Protein AF-A0AAJ2VW97-F1 (afdb_monomer)

Organism: NCBI:txid3095028

Sequence (67 aa):
MSTQKKQCIRLKLNDKIVIEEIAKMTEQHRCQILSEESRYLVMDAISNPPAPNIRLKRAARRLRSME

InterPro domains:
  IPR014795 Antitoxin TacA 1-like [PF08681] (23-64)

Solvent-accessible surface area (backbone atoms only — not comparable to full-atom values): 4066 Å² total; per-residue (Å²): 137,61,72,65,61,59,52,54,52,51,51,56,50,51,52,51,52,52,51,52,50,51,50,51,51,52,46,61,73,73,50,81,85,66,53,73,69,57,46,48,55,52,53,47,41,67,76,56,65,76,80,82,49,74,69,56,55,51,50,54,53,57,53,67,74,72,114

Secondary structure (DSSP, 8-state):
--HHHHHHHHHHHHHHHHHHHHHHHHHHHH-----HHHHHHHHHHHHSPPPPPHHHHHHHHHHHTT-

Foldseek 3Di:
DDPVVVVVVVVVVVVVVVVVVVVVVVCPVVDDDDDPVRVVVVVCCVVVPDDDDPVRVVVVVVVVVVD

Structure (mmCIF, N/CA/C/O backbone):
data_AF-A0AAJ2VW97-F1
#
_entry.id   AF-A0AAJ2VW97-F1
#
loop_
_atom_site.group_PDB
_atom_site.id
_atom_site.type_symbol
_atom_site.label_atom_id
_atom_site.label_alt_id
_atom_site.label_comp_id
_atom_site.label_asym_id
_atom_site.label_entity_id
_atom_site.label_seq_id
_atom_site.pdbx_PDB_ins_code
_ato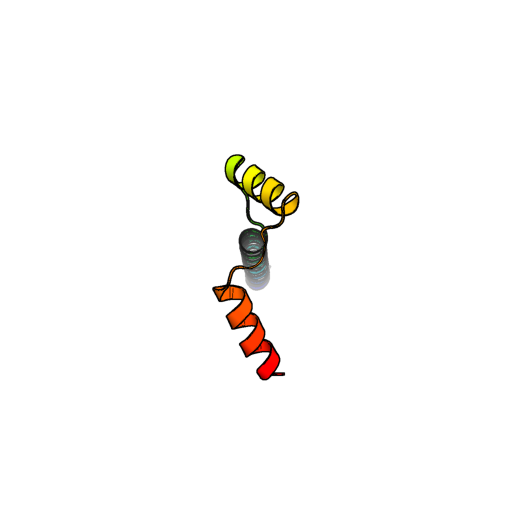m_site.Cartn_x
_atom_site.Cartn_y
_atom_site.Cartn_z
_atom_site.occupancy
_atom_site.B_iso_or_equiv
_atom_site.auth_seq_id
_atom_site.auth_comp_id
_atom_site.auth_asym_id
_atom_site.auth_atom_id
_atom_site.pdbx_PDB_model_num
ATOM 1 N N . MET A 1 1 ? -40.692 2.423 39.190 1.00 54.19 1 MET A N 1
ATOM 2 C CA . MET A 1 1 ? -39.932 2.764 37.960 1.00 54.19 1 MET A CA 1
ATOM 3 C C . MET A 1 1 ? -38.821 1.735 37.779 1.00 54.19 1 MET A C 1
ATOM 5 O O . MET A 1 1 ? -37.889 1.716 38.572 1.00 54.19 1 MET A O 1
ATOM 9 N N . SER A 1 2 ? -39.028 0.794 36.849 1.00 63.41 2 SER A N 1
ATOM 10 C CA . SER A 1 2 ? -38.485 -0.572 36.891 1.00 63.41 2 SER A CA 1
ATOM 11 C C . SER A 1 2 ? -36.981 -0.687 36.617 1.00 63.41 2 SER A C 1
ATOM 13 O O . SER A 1 2 ? -36.401 0.056 35.823 1.00 63.41 2 SER A O 1
ATOM 15 N N . THR A 1 3 ? -36.362 -1.679 37.259 1.00 76.19 3 THR A N 1
ATOM 16 C CA . THR A 1 3 ? -34.985 -2.152 37.029 1.00 76.19 3 THR A CA 1
ATOM 17 C C . THR A 1 3 ? -34.691 -2.411 35.547 1.00 76.19 3 THR A C 1
ATOM 19 O O . THR A 1 3 ? -33.584 -2.145 35.086 1.00 76.19 3 THR A O 1
ATOM 22 N N . GLN A 1 4 ? -35.709 -2.791 34.772 1.00 78.50 4 GLN A N 1
ATOM 23 C CA . GLN A 1 4 ? -35.628 -2.994 33.323 1.00 78.50 4 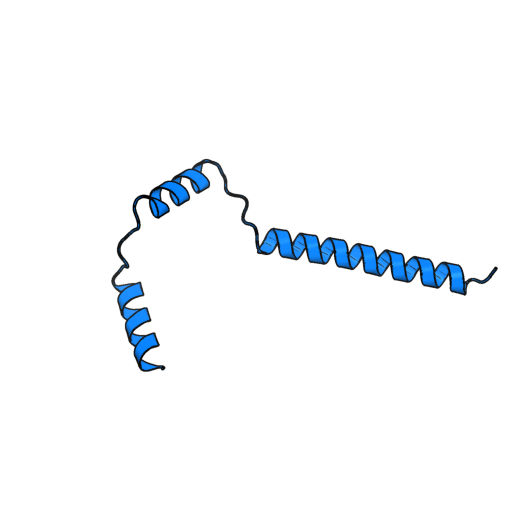GLN A CA 1
ATOM 24 C C . GLN A 1 4 ? -35.250 -1.718 32.555 1.00 78.50 4 GLN A C 1
ATOM 26 O O . GLN A 1 4 ? -34.428 -1.780 31.642 1.00 78.50 4 GLN A O 1
ATOM 31 N N . LYS A 1 5 ? -35.777 -0.540 32.936 1.00 79.50 5 LYS A N 1
ATOM 32 C CA . LYS A 1 5 ? -35.388 0.729 32.286 1.00 79.50 5 LYS A CA 1
ATOM 33 C C . LYS A 1 5 ? -33.909 1.046 32.523 1.00 79.50 5 LYS A C 1
ATOM 35 O O . LYS A 1 5 ? -33.219 1.452 31.592 1.00 79.50 5 LYS A O 1
ATOM 40 N N . LYS A 1 6 ? -33.401 0.803 33.738 1.00 78.19 6 LYS A N 1
ATOM 41 C CA . LYS A 1 6 ? -31.974 0.984 34.069 1.00 78.19 6 LYS A CA 1
ATOM 42 C C . LYS A 1 6 ? -31.079 -0.001 33.303 1.00 78.19 6 LYS A C 1
ATOM 44 O O . LYS A 1 6 ? -29.994 0.379 32.872 1.00 78.19 6 LYS A O 1
ATOM 49 N N . GLN A 1 7 ? -31.535 -1.238 33.109 1.00 78.31 7 GLN A N 1
ATOM 50 C CA . GLN A 1 7 ? -30.805 -2.269 32.366 1.00 78.31 7 GLN A CA 1
ATOM 51 C C . GLN A 1 7 ? -30.736 -1.968 30.860 1.00 78.31 7 GLN A C 1
ATOM 53 O O . GLN A 1 7 ? -29.663 -2.075 30.274 1.00 78.31 7 GLN A O 1
ATOM 58 N N . CYS A 1 8 ? -31.833 -1.500 30.252 1.00 71.62 8 CYS A N 1
ATOM 59 C CA . CYS A 1 8 ? -31.872 -1.110 28.836 1.00 71.62 8 CYS A CA 1
ATOM 60 C C . CYS A 1 8 ? -30.937 0.073 28.521 1.00 71.62 8 CYS A C 1
ATOM 62 O O . CYS A 1 8 ? -30.213 0.040 27.530 1.00 71.62 8 CYS A O 1
ATOM 64 N N . ILE A 1 9 ? -30.889 1.092 29.388 1.00 79.12 9 ILE A N 1
ATOM 65 C CA . ILE A 1 9 ? -29.974 2.235 29.216 1.00 79.12 9 ILE A CA 1
ATOM 66 C C . ILE A 1 9 ? -28.509 1.782 29.281 1.00 79.12 9 ILE A C 1
ATOM 68 O O . ILE A 1 9 ? -27.699 2.228 28.476 1.00 79.12 9 ILE A O 1
ATOM 72 N N . ARG A 1 10 ? -28.173 0.868 30.201 1.00 77.31 10 ARG A N 1
ATOM 73 C CA . ARG A 1 10 ? -26.807 0.348 30.359 1.00 77.31 10 ARG A CA 1
ATOM 74 C C . ARG A 1 10 ? -26.331 -0.432 29.134 1.00 77.31 10 ARG A C 1
ATOM 76 O O . ARG A 1 10 ? -25.203 -0.230 28.704 1.00 77.31 10 ARG A O 1
ATOM 83 N N . LEU A 1 11 ? -27.189 -1.281 28.566 1.00 77.25 11 LEU A N 1
ATOM 84 C CA . LEU A 1 11 ? -26.867 -2.041 27.354 1.00 77.25 11 LEU A CA 1
ATOM 85 C C . LEU A 1 11 ? -26.625 -1.108 26.160 1.00 77.25 11 LEU A C 1
ATOM 87 O O . LEU A 1 11 ? -25.577 -1.194 25.534 1.00 77.25 11 LEU A O 1
ATOM 91 N N . LYS A 1 12 ? -27.509 -0.126 25.935 1.00 82.38 12 LYS A N 1
ATOM 92 C CA . LYS A 1 12 ? -27.328 0.877 24.869 1.00 82.38 12 LYS A CA 1
ATOM 93 C C . LYS A 1 12 ? -26.054 1.710 25.031 1.00 82.38 12 LYS A C 1
ATOM 95 O O . LYS A 1 12 ? -25.450 2.108 24.039 1.00 82.38 12 LYS A O 1
ATOM 100 N N . LEU A 1 13 ? -25.660 2.002 26.272 1.00 80.88 13 LEU A N 1
ATOM 101 C CA . LEU A 1 13 ? -24.429 2.734 26.562 1.00 80.88 13 LEU A CA 1
ATOM 102 C C . LEU A 1 13 ? -23.187 1.888 26.239 1.00 80.88 13 LEU A C 1
ATOM 104 O O . LEU A 1 13 ? -22.243 2.409 25.657 1.00 80.88 13 LEU A O 1
ATOM 108 N N . ASN A 1 14 ? -23.214 0.588 26.550 1.00 82.19 14 ASN A N 1
ATOM 109 C CA . ASN A 1 14 ? -22.139 -0.341 26.198 1.00 82.19 14 ASN A CA 1
ATOM 110 C C . ASN A 1 14 ? -22.010 -0.518 24.681 1.00 82.19 14 ASN A C 1
ATOM 112 O O . ASN A 1 14 ? -20.897 -0.456 24.168 1.00 82.19 14 ASN A O 1
ATOM 116 N N . ASP A 1 15 ? -23.126 -0.669 23.961 1.00 87.75 15 ASP A N 1
ATOM 117 C CA . ASP A 1 15 ? -23.113 -0.777 22.496 1.00 87.75 15 ASP A CA 1
ATOM 118 C C . ASP A 1 15 ? -22.495 0.473 21.860 1.00 87.75 15 ASP A C 1
ATOM 120 O O . ASP A 1 15 ? -21.676 0.375 20.948 1.00 87.75 15 ASP A O 1
ATOM 124 N N . LYS A 1 16 ? -22.827 1.660 22.383 1.00 87.69 16 LYS A N 1
ATOM 125 C CA . LYS A 1 16 ? -22.242 2.920 21.917 1.00 87.69 16 LYS A CA 1
ATOM 126 C C . LYS A 1 16 ? -20.724 2.961 22.128 1.00 87.69 16 LYS A C 1
ATOM 128 O O . LYS A 1 16 ? -20.006 3.328 21.205 1.00 87.69 16 LYS A O 1
ATOM 133 N N . ILE A 1 17 ? -20.245 2.551 23.304 1.00 88.69 17 ILE A N 1
ATOM 134 C CA . ILE A 1 17 ? -18.806 2.494 23.615 1.00 88.69 17 ILE A CA 1
ATOM 135 C C . ILE A 1 17 ? -18.086 1.520 22.670 1.00 88.69 17 ILE A C 1
ATOM 137 O O . ILE A 1 17 ? -17.020 1.835 22.149 1.00 88.69 17 ILE A O 1
ATOM 141 N N . VAL A 1 18 ? -18.681 0.355 22.402 1.00 92.44 18 VAL A N 1
ATOM 142 C CA . VAL A 1 18 ? -18.112 -0.641 21.483 1.00 92.44 18 VAL A CA 1
ATOM 143 C C . VAL A 1 18 ? -18.045 -0.104 20.052 1.00 92.44 18 VAL A C 1
ATOM 145 O O . VAL A 1 18 ? -17.028 -0.274 19.385 1.00 92.44 18 VAL A O 1
ATOM 148 N N . ILE A 1 19 ? -19.093 0.574 19.581 1.00 93.25 19 ILE A N 1
ATOM 149 C CA . ILE A 1 19 ? -19.113 1.186 18.245 1.00 93.25 19 ILE A CA 1
ATOM 150 C C . ILE A 1 19 ? -18.026 2.259 18.118 1.00 93.25 19 ILE A C 1
ATOM 152 O O . ILE A 1 19 ? -17.324 2.289 17.108 1.00 93.25 19 ILE A O 1
ATOM 156 N N . GLU A 1 20 ? -17.863 3.115 19.130 1.00 93.38 20 GLU A N 1
ATOM 157 C CA . GLU A 1 20 ? -16.825 4.154 19.142 1.00 93.38 20 GLU A CA 1
ATOM 158 C C . GLU A 1 20 ? -15.415 3.543 19.077 1.00 93.38 20 GLU A C 1
ATOM 160 O O . GLU A 1 20 ? -14.583 4.000 18.289 1.00 93.38 20 GLU A O 1
ATOM 165 N N . GLU A 1 21 ? -15.159 2.462 19.816 1.00 93.94 21 GLU A N 1
ATOM 166 C CA . GLU A 1 21 ? -13.847 1.810 19.808 1.00 93.94 21 GLU A CA 1
ATOM 167 C C . GLU A 1 21 ? -13.571 1.057 18.495 1.00 93.94 21 GLU A C 1
ATOM 169 O O . GLU A 1 21 ? -12.462 1.125 17.962 1.00 93.94 21 GLU A O 1
ATOM 174 N N . ILE A 1 22 ? -14.580 0.406 17.902 1.00 94.00 22 ILE A N 1
ATOM 175 C CA . ILE A 1 22 ? -14.457 -0.222 16.574 1.00 94.00 22 ILE A CA 1
ATOM 176 C C . ILE A 1 22 ? -14.197 0.834 15.496 1.00 94.00 22 ILE A C 1
ATOM 178 O O . ILE A 1 22 ? -13.364 0.620 14.610 1.00 94.00 22 ILE A O 1
ATOM 182 N N . ALA A 1 23 ? -14.886 1.976 15.557 1.00 94.12 23 ALA A N 1
ATOM 183 C CA . ALA A 1 23 ? -14.679 3.075 14.620 1.00 94.12 23 ALA A CA 1
ATOM 184 C C . ALA A 1 23 ? -13.246 3.611 14.720 1.00 94.12 23 ALA A C 1
ATOM 186 O O . ALA A 1 23 ? -12.566 3.748 13.704 1.00 94.12 23 ALA A O 1
ATOM 187 N N . LYS A 1 24 ? -12.755 3.818 15.944 1.00 92.50 24 LYS A N 1
ATOM 188 C CA . LYS A 1 24 ? -11.379 4.245 16.207 1.00 92.50 24 LYS A CA 1
ATOM 189 C C . LYS A 1 24 ? -10.348 3.233 15.703 1.00 92.50 24 LYS A C 1
ATOM 191 O O . LYS A 1 24 ? -9.406 3.629 15.025 1.00 92.50 24 LYS A O 1
ATOM 196 N N . MET A 1 25 ? -10.539 1.942 15.974 1.00 92.69 25 MET A N 1
ATOM 197 C CA . MET A 1 25 ? -9.664 0.876 15.472 1.00 92.69 25 MET A CA 1
ATOM 198 C C . MET A 1 25 ? -9.635 0.855 13.940 1.00 92.69 25 MET A C 1
ATOM 200 O O . MET A 1 25 ? -8.570 0.751 13.336 1.00 92.69 25 MET A O 1
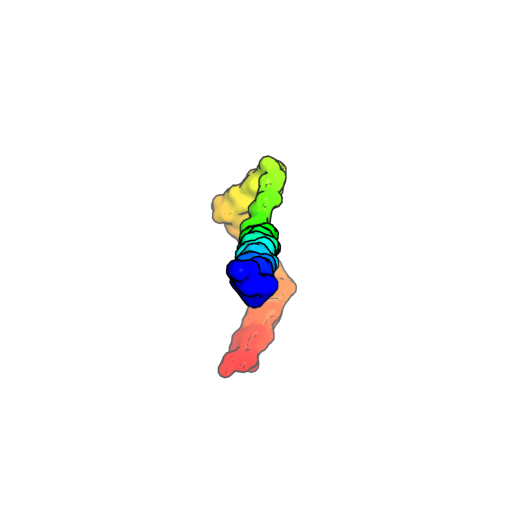ATOM 204 N N . THR A 1 26 ? -10.802 0.972 13.307 1.00 90.69 26 THR A N 1
ATOM 205 C CA . THR A 1 26 ? -10.919 0.979 11.844 1.00 90.69 26 THR A CA 1
ATOM 206 C C . THR A 1 26 ? -10.195 2.179 11.248 1.00 90.69 26 THR A C 1
ATOM 208 O O . THR A 1 26 ? -9.480 2.035 10.260 1.00 90.69 26 THR A O 1
ATOM 211 N N . GLU A 1 27 ? -10.339 3.347 11.867 1.00 93.44 27 GLU A N 1
ATOM 212 C CA . GLU A 1 27 ? -9.658 4.561 11.435 1.00 93.44 27 GLU A CA 1
ATOM 213 C C . GLU A 1 27 ? -8.139 4.430 11.581 1.00 93.44 27 GLU A C 1
ATOM 215 O O . GLU A 1 27 ? -7.409 4.669 10.625 1.00 93.44 27 GLU A O 1
ATOM 220 N N . GLN A 1 28 ? -7.654 3.943 12.726 1.00 91.75 28 GLN A N 1
ATOM 221 C CA . GLN A 1 28 ? -6.226 3.695 12.954 1.00 91.75 28 GLN A CA 1
ATOM 222 C C . GLN A 1 28 ? -5.637 2.649 11.998 1.00 91.75 28 GLN A C 1
ATOM 224 O O . GLN A 1 28 ? -4.468 2.735 11.634 1.00 91.75 28 GLN A O 1
ATOM 229 N N . HIS A 1 29 ? -6.433 1.662 11.584 1.00 92.88 29 HIS A N 1
ATOM 230 C CA . HIS A 1 29 ? -6.007 0.648 10.624 1.00 92.88 29 HIS A CA 1
ATOM 231 C C . HIS A 1 29 ? -5.984 1.174 9.178 1.00 92.88 29 HIS A C 1
ATOM 233 O O . HIS A 1 29 ? -5.169 0.732 8.372 1.00 92.88 29 HIS A O 1
ATOM 239 N N . ARG A 1 30 ? -6.893 2.090 8.816 1.00 93.25 30 ARG A N 1
ATOM 240 C CA . ARG A 1 30 ? -7.004 2.639 7.451 1.00 93.25 30 ARG A CA 1
ATOM 241 C C . ARG A 1 30 ? -6.082 3.827 7.213 1.00 93.25 30 ARG A C 1
ATOM 243 O O . ARG A 1 30 ? -5.574 3.985 6.104 1.00 93.25 30 ARG A O 1
ATOM 250 N N . CYS A 1 31 ? -5.898 4.658 8.229 1.00 92.50 31 CYS A N 1
ATOM 251 C CA . CYS A 1 31 ? -5.179 5.915 8.133 1.00 92.50 31 CYS A CA 1
ATOM 252 C C . CYS A 1 31 ? -3.822 5.787 8.812 1.00 92.50 31 CYS A C 1
ATOM 254 O O . CYS A 1 31 ? -3.713 5.680 10.032 1.00 92.50 31 CYS A O 1
ATOM 256 N N . GLN A 1 32 ? -2.767 5.829 8.003 1.00 91.06 32 GLN A N 1
ATOM 257 C CA . GLN A 1 32 ? -1.403 5.808 8.502 1.00 91.06 32 GLN A CA 1
ATOM 258 C C . GLN A 1 32 ? -0.924 7.237 8.765 1.00 91.06 32 GLN A C 1
ATOM 260 O O . GLN A 1 32 ? -0.817 8.048 7.846 1.00 91.06 32 GLN A O 1
ATOM 265 N N . ILE A 1 33 ? -0.619 7.546 10.025 1.00 92.06 33 ILE A N 1
ATOM 266 C CA . ILE A 1 33 ? 0.017 8.813 10.397 1.00 92.06 33 ILE A CA 1
ATOM 267 C C . ILE A 1 33 ? 1.511 8.681 10.105 1.00 92.06 33 ILE A C 1
ATOM 269 O O . ILE A 1 33 ? 2.198 7.851 10.700 1.00 92.06 33 ILE A O 1
ATOM 273 N N . LEU A 1 34 ? 2.008 9.478 9.163 1.00 94.31 34 LEU A N 1
ATOM 274 C CA . LEU A 1 34 ? 3.409 9.464 8.751 1.00 94.31 34 LEU A CA 1
ATOM 275 C C . LEU A 1 34 ? 4.215 10.500 9.540 1.00 94.31 34 LEU A C 1
ATOM 277 O O . LEU A 1 34 ? 3.733 11.603 9.795 1.00 94.31 34 LEU A O 1
ATOM 281 N N . SER A 1 35 ? 5.460 10.160 9.885 1.00 96.56 35 SER A N 1
ATOM 282 C CA . SER A 1 35 ? 6.443 11.157 10.323 1.00 96.56 35 SER A CA 1
ATOM 283 C C . SER A 1 35 ? 6.802 12.094 9.170 1.00 96.56 35 SER A C 1
ATOM 285 O O . SER A 1 35 ? 6.584 11.759 8.005 1.00 96.56 35 SER A O 1
ATOM 287 N N . GLU A 1 36 ? 7.403 13.245 9.474 1.00 96.00 36 GLU A N 1
ATOM 288 C CA . GLU A 1 36 ? 7.790 14.210 8.438 1.00 96.00 36 GLU A CA 1
ATOM 289 C C . GLU A 1 36 ? 8.790 13.616 7.429 1.00 96.00 36 GLU A C 1
ATOM 291 O O . GLU A 1 36 ? 8.620 13.765 6.221 1.00 96.00 36 GLU A O 1
ATOM 296 N N . GLU A 1 37 ? 9.770 12.842 7.904 1.00 97.31 37 GLU A N 1
ATOM 297 C CA . GLU A 1 37 ? 10.720 12.123 7.044 1.00 97.31 37 GLU A CA 1
ATOM 298 C C . GLU A 1 37 ? 10.016 11.104 6.136 1.00 97.31 37 GLU A C 1
ATOM 300 O O . GLU A 1 37 ? 10.244 11.071 4.926 1.00 97.31 37 GLU A O 1
ATOM 305 N N . SER A 1 38 ? 9.101 10.304 6.698 1.00 97.50 38 SER A N 1
ATOM 306 C CA . SER A 1 38 ? 8.334 9.316 5.926 1.00 97.50 38 SER A CA 1
ATOM 307 C C . SER A 1 38 ? 7.436 9.995 4.891 1.00 97.50 38 SER A C 1
ATOM 309 O O . SER A 1 38 ? 7.297 9.506 3.771 1.00 97.50 38 SER A O 1
ATOM 311 N N . ARG A 1 39 ? 6.850 11.146 5.246 1.00 97.38 39 ARG A N 1
ATOM 312 C CA . ARG A 1 39 ? 6.029 11.970 4.354 1.00 97.38 39 ARG A CA 1
ATOM 313 C C . ARG A 1 39 ? 6.847 12.460 3.163 1.00 97.38 39 ARG A C 1
ATOM 315 O O . ARG A 1 39 ? 6.365 12.367 2.038 1.00 97.38 39 ARG A O 1
ATOM 322 N N . TYR A 1 40 ? 8.075 12.928 3.389 1.00 97.69 40 TYR A N 1
ATOM 323 C CA . TYR A 1 40 ? 8.969 13.354 2.311 1.00 97.69 40 TYR A CA 1
ATOM 324 C C . TYR A 1 40 ? 9.309 12.201 1.358 1.00 97.69 40 TYR A C 1
ATOM 326 O O . TYR A 1 40 ? 9.163 12.358 0.149 1.00 97.69 40 TYR A O 1
ATOM 334 N N . LEU A 1 41 ? 9.670 11.025 1.886 1.00 97.81 41 LEU A N 1
ATOM 335 C CA . LEU A 1 41 ? 9.982 9.846 1.065 1.00 97.81 41 LEU A CA 1
ATOM 336 C C . LEU A 1 41 ? 8.797 9.399 0.201 1.00 97.81 41 LEU A C 1
ATOM 338 O O . LEU A 1 41 ? 8.978 9.042 -0.961 1.00 97.81 41 LEU A O 1
ATOM 342 N N . VAL A 1 42 ? 7.578 9.435 0.749 1.00 97.25 42 VAL A N 1
ATOM 3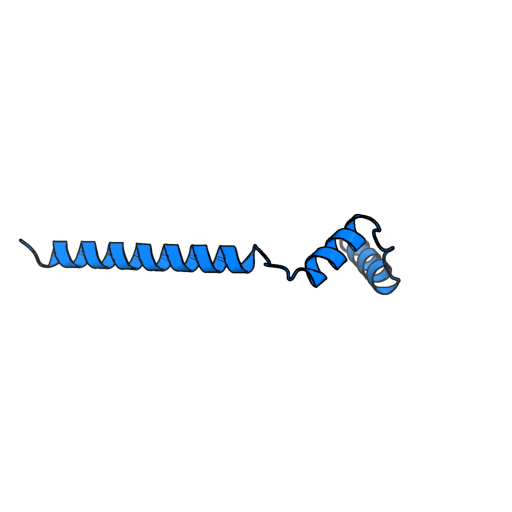43 C CA . VAL A 1 42 ? 6.363 9.136 -0.021 1.00 97.25 42 VAL A CA 1
ATOM 344 C C . VAL A 1 42 ? 6.153 10.171 -1.124 1.00 97.25 42 VAL A C 1
ATOM 346 O O . VAL A 1 42 ? 5.879 9.796 -2.262 1.00 97.25 42 VAL A O 1
ATOM 349 N N . MET A 1 43 ? 6.302 11.462 -0.815 1.00 97.81 43 MET A N 1
ATOM 350 C CA . MET A 1 43 ? 6.130 12.531 -1.805 1.00 97.81 43 MET A CA 1
ATOM 351 C C . MET A 1 43 ? 7.169 12.455 -2.929 1.00 97.81 43 MET A C 1
ATOM 353 O O . MET A 1 43 ? 6.813 12.634 -4.096 1.00 97.81 43 MET A O 1
ATOM 357 N N . ASP A 1 44 ? 8.423 12.140 -2.602 1.00 98.00 44 ASP A N 1
ATOM 358 C CA . ASP A 1 44 ? 9.472 11.907 -3.593 1.00 98.00 44 ASP A CA 1
ATOM 359 C C . ASP A 1 44 ? 9.151 10.686 -4.462 1.00 98.00 44 ASP A C 1
ATOM 361 O O . ASP A 1 44 ? 9.136 10.797 -5.681 1.00 98.00 44 ASP A O 1
ATOM 365 N N . ALA A 1 45 ? 8.766 9.553 -3.867 1.00 98.00 45 ALA A N 1
ATOM 366 C CA . ALA A 1 45 ? 8.410 8.349 -4.620 1.00 98.00 45 ALA A CA 1
ATOM 367 C C . ALA A 1 45 ? 7.167 8.524 -5.516 1.00 98.00 45 ALA A C 1
ATOM 369 O O . ALA A 1 45 ? 7.069 7.870 -6.551 1.00 98.00 45 ALA A O 1
ATOM 370 N N . ILE A 1 46 ? 6.213 9.386 -5.144 1.00 97.50 46 ILE A N 1
ATOM 371 C CA . ILE A 1 46 ? 5.062 9.735 -5.996 1.00 97.50 46 ILE A CA 1
ATOM 372 C C . ILE A 1 46 ? 5.507 10.622 -7.164 1.00 97.50 46 ILE A C 1
ATOM 374 O O . ILE A 1 46 ? 5.068 10.413 -8.294 1.00 97.50 46 ILE A O 1
ATOM 378 N N . SER A 1 47 ? 6.374 11.599 -6.895 1.00 98.25 47 SER A N 1
ATOM 379 C CA . SER A 1 47 ? 6.878 12.533 -7.911 1.00 98.25 47 SER A CA 1
ATOM 380 C C . SER A 1 47 ? 7.851 11.851 -8.881 1.00 98.25 47 SER A C 1
ATOM 382 O O . SER A 1 47 ? 7.858 12.155 -10.071 1.00 98.25 47 SER A O 1
ATOM 384 N N . ASN A 1 48 ? 8.625 10.891 -8.374 1.00 97.81 48 ASN A N 1
ATOM 385 C CA . ASN A 1 48 ? 9.663 10.134 -9.064 1.00 97.81 48 ASN A CA 1
ATOM 386 C C . ASN A 1 48 ? 9.384 8.622 -8.934 1.00 97.81 48 ASN A C 1
ATOM 388 O O . ASN A 1 48 ? 10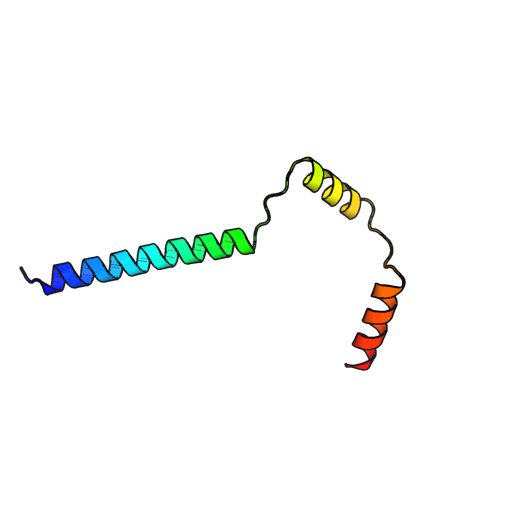.080 7.915 -8.196 1.00 97.81 48 ASN A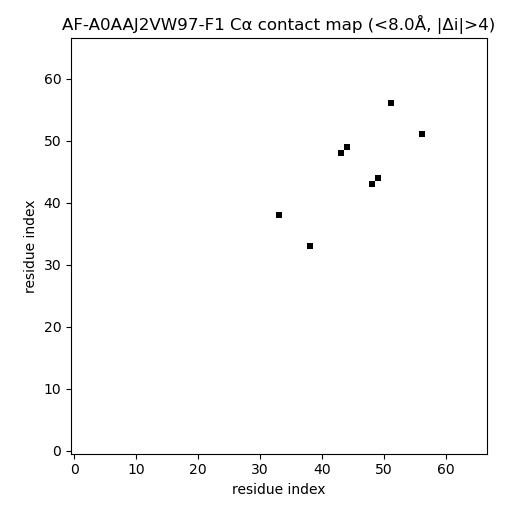 O 1
ATOM 392 N N . PRO A 1 49 ? 8.360 8.093 -9.632 1.00 97.62 49 PRO A N 1
ATOM 393 C CA . PRO A 1 49 ? 7.918 6.716 -9.451 1.00 97.62 49 PRO A CA 1
ATOM 394 C C . PRO A 1 49 ? 9.009 5.709 -9.844 1.00 97.62 49 PRO A C 1
ATOM 396 O O . PRO A 1 49 ? 9.491 5.723 -10.983 1.00 97.62 49 PRO A O 1
ATOM 399 N N . PRO A 1 50 ? 9.390 4.782 -8.945 1.00 96.44 50 PRO A N 1
ATOM 400 C CA . PRO A 1 50 ? 10.438 3.819 -9.237 1.00 96.44 50 PRO A CA 1
ATOM 401 C C . PRO A 1 50 ? 9.958 2.762 -10.235 1.00 96.44 50 PRO A C 1
ATOM 403 O O . PRO A 1 50 ? 8.842 2.240 -10.159 1.00 96.44 50 PRO A O 1
ATOM 406 N N . ALA A 1 51 ? 10.844 2.369 -11.150 1.00 97.44 51 ALA A N 1
ATOM 407 C CA . ALA A 1 51 ? 10.559 1.276 -12.067 1.00 97.44 51 ALA A CA 1
ATOM 408 C C . ALA A 1 51 ? 10.418 -0.063 -11.304 1.00 97.44 51 ALA A C 1
ATOM 410 O O . ALA A 1 51 ? 11.244 -0.378 -10.441 1.00 97.44 51 ALA A O 1
ATOM 411 N N . PRO A 1 52 ? 9.441 -0.923 -11.656 1.00 97.44 52 PRO A N 1
ATOM 412 C CA . PRO A 1 52 ? 9.282 -2.228 -11.025 1.00 97.44 52 PRO A CA 1
ATOM 413 C C . PRO A 1 52 ? 10.541 -3.098 -11.140 1.00 97.44 52 PRO A C 1
ATOM 415 O O . PRO A 1 52 ? 11.083 -3.313 -12.235 1.00 97.44 52 PRO A O 1
ATOM 418 N N . ASN A 1 53 ? 10.976 -3.665 -10.014 1.00 97.88 53 ASN A N 1
ATOM 419 C CA . ASN A 1 53 ? 12.136 -4.552 -9.982 1.00 97.88 53 ASN A CA 1
ATOM 420 C C . ASN A 1 53 ? 11.844 -5.930 -10.617 1.00 97.88 53 ASN A C 1
ATOM 422 O O . ASN A 1 53 ? 10.698 -6.299 -10.894 1.00 97.88 53 ASN A O 1
ATOM 426 N N . ILE A 1 54 ? 12.900 -6.719 -10.852 1.00 98.25 54 ILE A N 1
ATOM 427 C CA . ILE A 1 54 ? 12.803 -8.037 -11.511 1.00 98.25 54 ILE A CA 1
ATOM 428 C C . ILE A 1 54 ? 11.887 -8.991 -10.729 1.00 98.25 54 ILE A C 1
ATOM 430 O O . ILE A 1 54 ? 11.123 -9.753 -11.329 1.00 98.25 54 ILE A O 1
ATOM 434 N N . ARG A 1 55 ? 11.925 -8.928 -9.391 1.00 98.19 55 ARG A N 1
ATOM 435 C CA . ARG A 1 55 ? 11.110 -9.778 -8.5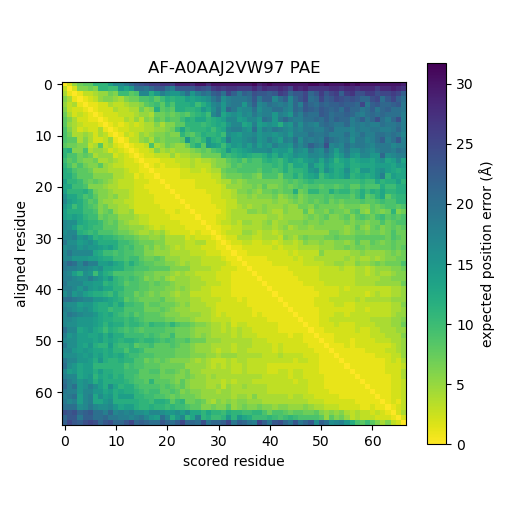16 1.00 98.19 55 ARG A CA 1
ATOM 436 C C . ARG A 1 55 ? 9.617 -9.495 -8.703 1.00 98.19 55 ARG A C 1
ATOM 438 O O . ARG A 1 55 ? 8.849 -10.436 -8.899 1.00 98.19 55 ARG A O 1
ATOM 445 N N . LEU A 1 56 ? 9.225 -8.221 -8.726 1.00 98.00 56 LEU A N 1
ATOM 446 C CA . LEU A 1 56 ? 7.845 -7.789 -8.949 1.00 98.00 56 LEU A CA 1
ATOM 447 C C . LEU A 1 56 ? 7.371 -8.120 -10.371 1.00 98.00 56 LEU A C 1
ATOM 449 O O . LEU A 1 56 ? 6.300 -8.696 -10.546 1.00 98.00 56 LEU A O 1
ATOM 453 N N . LYS A 1 57 ? 8.211 -7.874 -11.385 1.00 98.06 57 LYS A N 1
ATOM 454 C CA . LYS A 1 57 ? 7.922 -8.241 -12.784 1.00 98.06 57 LYS A CA 1
ATOM 455 C C . LYS A 1 57 ? 7.642 -9.740 -12.949 1.00 98.06 57 LYS A C 1
ATOM 457 O O . LYS A 1 57 ? 6.737 -10.120 -13.689 1.00 98.06 57 LYS A O 1
ATOM 462 N N . ARG A 1 58 ? 8.394 -10.609 -12.260 1.00 97.50 58 ARG A N 1
ATOM 463 C CA . ARG A 1 58 ? 8.172 -12.066 -12.280 1.00 97.50 58 ARG A CA 1
ATOM 464 C C . ARG A 1 58 ? 6.862 -12.456 -11.594 1.00 97.50 58 ARG A C 1
ATOM 466 O O . ARG A 1 58 ? 6.148 -13.304 -12.119 1.00 97.50 58 ARG A O 1
ATOM 473 N N . ALA A 1 59 ? 6.542 -11.842 -10.455 1.00 97.62 59 ALA A N 1
ATOM 474 C CA . ALA A 1 59 ? 5.283 -12.093 -9.758 1.00 97.62 59 ALA A CA 1
ATOM 475 C C . ALA A 1 59 ? 4.071 -11.728 -10.629 1.00 97.62 59 ALA A C 1
ATOM 477 O O . ALA A 1 59 ? 3.182 -12.557 -10.794 1.00 97.62 59 ALA A O 1
ATOM 4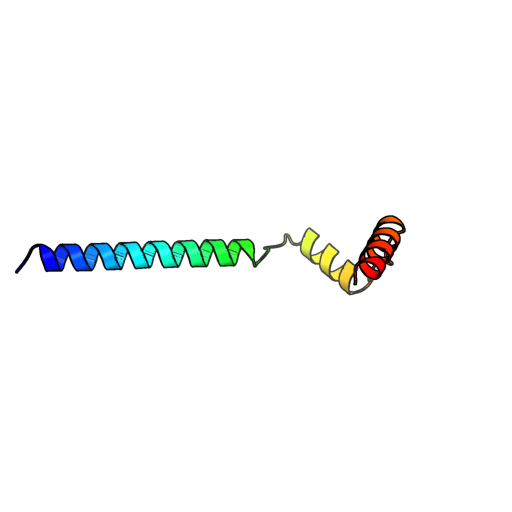78 N N . ALA A 1 60 ? 4.103 -10.561 -11.278 1.00 97.38 60 ALA A N 1
ATOM 479 C CA . ALA A 1 60 ? 3.050 -10.127 -12.195 1.00 97.38 60 ALA A CA 1
ATOM 480 C C . ALA A 1 60 ? 2.854 -11.091 -13.382 1.00 97.38 60 ALA A C 1
ATOM 482 O O . ALA A 1 60 ? 1.729 -11.336 -13.803 1.00 97.38 60 ALA A O 1
ATOM 483 N N . ARG A 1 61 ? 3.932 -11.693 -13.912 1.00 96.75 61 ARG A N 1
ATOM 484 C CA . ARG A 1 61 ? 3.825 -12.721 -14.967 1.00 96.75 61 ARG A CA 1
ATOM 485 C C . ARG A 1 61 ? 3.079 -13.968 -14.500 1.00 96.75 61 ARG A C 1
ATOM 487 O O . ARG A 1 61 ? 2.257 -14.459 -15.256 1.00 96.75 61 ARG A O 1
ATOM 494 N N . ARG A 1 62 ? 3.355 -14.448 -13.282 1.00 97.00 62 ARG A N 1
ATOM 495 C CA . ARG A 1 62 ? 2.652 -15.608 -12.709 1.00 97.00 62 ARG A CA 1
ATOM 496 C C . ARG A 1 62 ? 1.173 -15.316 -12.484 1.00 97.00 62 ARG A C 1
ATOM 498 O O . ARG A 1 62 ? 0.352 -16.174 -12.762 1.00 97.00 62 ARG A O 1
ATOM 505 N N . LEU A 1 63 ? 0.849 -14.109 -12.018 1.00 97.00 63 LEU A N 1
ATOM 506 C CA . LEU A 1 63 ? -0.542 -13.706 -11.816 1.00 97.00 63 LEU A CA 1
ATOM 507 C C . LEU A 1 63 ? -1.322 -13.700 -13.138 1.00 97.00 63 LEU A C 1
ATOM 509 O O . LEU A 1 63 ? -2.411 -14.245 -13.196 1.00 97.00 63 LEU A O 1
ATOM 513 N N . ARG A 1 64 ? -0.726 -13.181 -14.220 1.00 95.25 64 ARG A N 1
ATOM 514 C CA . ARG A 1 64 ? -1.357 -13.184 -15.553 1.00 95.25 64 ARG A CA 1
ATOM 515 C C . ARG A 1 64 ? -1.636 -14.572 -16.123 1.00 95.25 64 ARG A C 1
ATOM 517 O O . ARG A 1 64 ? -2.472 -14.688 -16.997 1.00 95.25 64 ARG A O 1
ATOM 524 N N . SER A 1 65 ? -0.909 -15.600 -15.689 1.00 91.69 65 SER A N 1
ATOM 525 C CA . SER A 1 65 ? -1.179 -16.985 -16.101 1.00 91.69 65 SER A CA 1
ATOM 526 C C . SER A 1 65 ? -2.233 -17.687 -15.234 1.00 91.69 65 SER A C 1
ATOM 528 O O . SER A 1 65 ? -2.444 -18.880 -15.418 1.00 91.69 65 SER A O 1
ATOM 530 N N . MET A 1 66 ? -2.808 -16.994 -14.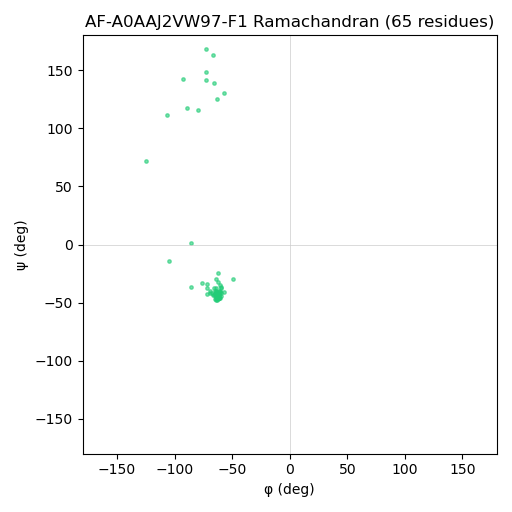243 1.00 92.31 66 MET A N 1
ATOM 531 C CA . MET A 1 66 ? -3.842 -17.525 -13.343 1.00 92.31 66 MET A CA 1
ATOM 532 C C . MET A 1 66 ? -5.251 -16.997 -13.650 1.00 92.31 66 MET A C 1
ATOM 534 O O . MET A 1 66 ? -6.206 -17.550 -13.109 1.00 92.31 66 MET A O 1
ATOM 538 N N . GLU A 1 67 ? -5.369 -15.945 -14.463 1.00 64.50 67 GLU A N 1
ATOM 539 C CA . GLU A 1 67 ? -6.629 -15.520 -15.099 1.00 64.50 67 GLU A CA 1
ATOM 540 C C . GLU A 1 67 ? -6.884 -16.344 -16.365 1.00 64.50 67 GLU A C 1
ATOM 542 O O . GLU A 1 67 ? -8.065 -16.682 -16.602 1.00 64.50 67 GLU A O 1
#

Radius of gyration: 24.22 Å; Cα contacts (8 Å, |Δi|>4): 4; chains: 1; bounding box: 53×32×54 Å

pLDDT: mean 90.64, std 9.58, range [54.19, 98.25]

Mean predicted aligned error: 8.33 Å

Nearest PDB structures (foldseek):
  5zgn-assembly1_E  TM=8.115E-01  e=2.749E-03  Klebsiella pneumoniae subsp. pneumoniae HS11286
  6gts-assembly1_C-2  TM=6.150E-01  e=6.018E-03  Escherichia coli
  7ak9-assembly1_C  TM=9.300E-01  e=2.393E-01  Salmonella enterica subsp. enterica serovar Typhimurium